Protein AF-A0A2N6D766-F1 (afdb_monomer_lite)

pLDDT: mean 73.3, std 20.35, range [37.38, 96.94]

Radius of gyration: 27.55 Å; chains: 1; bounding box: 72×48×48 Å

Secondary structure (DSSP, 8-state):
-----HHHHHHHHHHHHHHH-TTTHHHHHHHHHHHHHHHHHHHHHHHHHT-SS----------S--SSHHHHHSSSSSSS--S------------

Sequence (95 aa):
MFGLGMSEVILILAVALIVIGPKKLPEVAKGVGKGYAEFKKYMNDFKEAVNVDLDVEPAKKPTSTKAQDVYDEHYKDVTKSDEPVKADSKEKENV

Structure (mmCIF, N/CA/C/O backbone):
data_AF-A0A2N6D766-F1
#
_entry.id   AF-A0A2N6D766-F1
#
loop_
_atom_site.group_PDB
_atom_site.id
_atom_site.type_symbol
_atom_site.label_atom_id
_atom_site.label_alt_id
_atom_site.label_comp_id
_atom_site.label_asym_id
_atom_site.label_entity_id
_atom_site.label_seq_id
_atom_site.pdbx_PDB_ins_code
_atom_site.Cartn_x
_atom_site.Cartn_y
_atom_site.Cartn_z
_atom_site.occupancy
_atom_site.B_iso_or_equiv
_atom_site.auth_seq_id
_atom_site.auth_comp_id
_atom_site.auth_asym_id
_atom_site.auth_atom_id
_atom_site.pdbx_PDB_model_num
ATOM 1 N N . MET A 1 1 ? 18.073 -20.549 -9.157 1.00 62.78 1 MET A N 1
ATOM 2 C CA . MET A 1 1 ? 17.966 -19.673 -10.345 1.00 62.78 1 MET A CA 1
ATOM 3 C C . MET A 1 1 ? 16.597 -18.996 -10.402 1.00 62.78 1 MET A C 1
ATOM 5 O O . MET A 1 1 ? 15.905 -19.130 -11.393 1.00 62.78 1 MET A O 1
ATOM 9 N N . PHE A 1 2 ? 16.192 -18.301 -9.334 1.00 67.06 2 PHE A N 1
ATOM 10 C CA . PHE A 1 2 ? 15.011 -17.424 -9.320 1.00 67.06 2 PHE A CA 1
ATOM 11 C C . PHE A 1 2 ? 15.128 -16.524 -8.083 1.00 67.06 2 PHE A C 1
ATOM 13 O O . PHE A 1 2 ? 14.537 -16.775 -7.038 1.00 67.06 2 PHE A O 1
ATOM 20 N N . GLY A 1 3 ? 16.032 -15.549 -8.156 1.00 72.62 3 GLY A N 1
ATOM 21 C CA . GLY A 1 3 ? 16.083 -14.470 -7.179 1.00 72.62 3 GLY A CA 1
ATOM 22 C C . GLY A 1 3 ? 15.170 -13.375 -7.696 1.00 72.62 3 GLY A C 1
ATOM 23 O O . GLY A 1 3 ? 15.515 -12.743 -8.685 1.00 72.62 3 GLY A O 1
ATOM 24 N N . LEU A 1 4 ? 13.999 -13.186 -7.086 1.00 83.75 4 LEU A N 1
ATOM 25 C CA . LEU A 1 4 ? 13.202 -11.988 -7.336 1.00 83.75 4 LEU A CA 1
ATOM 26 C C . LEU A 1 4 ? 13.950 -10.812 -6.711 1.00 83.75 4 LEU A C 1
ATOM 28 O O . LEU A 1 4 ? 13.830 -10.545 -5.516 1.00 83.75 4 LEU A O 1
ATOM 32 N N . GLY A 1 5 ? 14.788 -10.169 -7.514 1.00 91.00 5 GLY A N 1
ATOM 33 C CA . GLY A 1 5 ? 15.440 -8.932 -7.148 1.00 91.00 5 GLY A CA 1
ATOM 34 C C . GLY A 1 5 ? 14.456 -7.769 -7.175 1.00 91.00 5 GLY A C 1
ATOM 35 O O . GLY A 1 5 ? 13.312 -7.865 -7.632 1.00 91.00 5 GLY A O 1
ATOM 36 N N . MET A 1 6 ? 14.928 -6.623 -6.689 1.00 93.75 6 MET A N 1
ATOM 37 C CA . MET A 1 6 ? 14.155 -5.381 -6.719 1.00 93.75 6 MET A CA 1
ATOM 38 C C . MET A 1 6 ? 13.738 -5.012 -8.154 1.00 93.75 6 MET A C 1
ATOM 40 O O . MET A 1 6 ? 12.633 -4.525 -8.378 1.00 93.75 6 MET A O 1
ATOM 44 N N . SER A 1 7 ? 14.601 -5.303 -9.130 1.00 92.56 7 SER A N 1
ATOM 45 C CA . SER A 1 7 ? 14.361 -5.141 -10.566 1.00 92.56 7 SER A CA 1
ATOM 46 C C . SER A 1 7 ? 13.133 -5.904 -11.059 1.00 92.56 7 SER A C 1
ATOM 48 O O . SER A 1 7 ? 12.256 -5.319 -11.696 1.00 92.56 7 SER A O 1
ATOM 50 N N . GLU A 1 8 ? 13.042 -7.197 -10.751 1.00 93.31 8 GLU A N 1
ATOM 51 C CA . GLU A 1 8 ? 11.944 -8.059 -11.180 1.00 93.31 8 GLU A CA 1
ATOM 52 C C . GLU A 1 8 ? 10.626 -7.633 -10.527 1.00 93.31 8 GLU A C 1
ATOM 54 O O . GLU A 1 8 ? 9.596 -7.566 -11.199 1.00 93.31 8 GLU A O 1
ATOM 59 N N . VAL A 1 9 ? 10.656 -7.276 -9.238 1.00 94.94 9 VAL A N 1
ATOM 60 C CA . VAL A 1 9 ? 9.473 -6.780 -8.517 1.00 94.94 9 VAL A CA 1
ATOM 61 C C . VAL A 1 9 ? 8.953 -5.480 -9.133 1.00 94.94 9 VAL A C 1
ATOM 63 O O . VAL A 1 9 ? 7.747 -5.346 -9.340 1.00 94.94 9 VAL A O 1
ATOM 66 N N . ILE A 1 10 ? 9.840 -4.541 -9.478 1.00 95.31 10 ILE A N 1
ATOM 67 C CA . ILE A 1 10 ? 9.460 -3.284 -10.140 1.00 95.31 10 ILE A CA 1
ATOM 68 C C . ILE A 1 10 ? 8.843 -3.552 -11.516 1.00 95.31 10 ILE A C 1
ATOM 70 O O . ILE A 1 10 ? 7.831 -2.936 -11.851 1.00 95.31 10 ILE A O 1
ATOM 74 N N . LEU A 1 11 ? 9.402 -4.479 -12.300 1.00 95.75 11 LEU A N 1
ATOM 75 C CA . LEU A 1 11 ? 8.860 -4.837 -13.612 1.00 95.75 11 LEU A CA 1
ATOM 76 C C . LEU A 1 11 ? 7.438 -5.411 -13.494 1.00 95.75 11 LEU A C 1
ATOM 78 O O . LEU A 1 11 ? 6.535 -4.994 -14.219 1.00 95.75 11 LEU A O 1
ATOM 82 N N . ILE A 1 12 ? 7.219 -6.322 -12.542 1.00 94.94 12 ILE A N 1
ATOM 83 C CA . ILE A 1 12 ? 5.897 -6.905 -12.275 1.00 94.94 12 ILE A CA 1
ATOM 84 C C . ILE A 1 12 ? 4.915 -5.820 -11.817 1.00 94.94 12 ILE A C 1
ATOM 86 O O . ILE A 1 12 ? 3.785 -5.770 -12.307 1.00 94.94 12 ILE A O 1
ATOM 90 N N . LEU A 1 13 ? 5.343 -4.916 -10.929 1.00 94.62 13 LEU A N 1
ATOM 91 C CA . LEU A 1 13 ? 4.532 -3.775 -10.501 1.00 94.62 13 LEU A CA 1
ATOM 92 C C . LEU A 1 13 ? 4.169 -2.862 -11.671 1.00 94.62 13 LEU A C 1
ATOM 94 O O . LEU A 1 13 ? 3.020 -2.447 -11.767 1.00 94.62 13 LEU A O 1
ATOM 98 N N . ALA A 1 14 ? 5.102 -2.578 -12.579 1.00 96.06 14 ALA A N 1
ATOM 99 C CA . ALA A 1 14 ? 4.836 -1.754 -13.754 1.00 96.06 14 ALA A CA 1
ATOM 100 C C . ALA A 1 14 ? 3.761 -2.384 -14.654 1.00 96.06 14 ALA A C 1
ATOM 102 O O . ALA A 1 14 ? 2.820 -1.701 -15.057 1.00 96.06 14 ALA A O 1
ATOM 103 N N . VAL A 1 15 ? 3.840 -3.694 -14.911 1.00 96.94 15 VAL A N 1
ATOM 104 C CA . VAL A 1 15 ? 2.814 -4.412 -15.687 1.00 96.94 15 VAL A CA 1
ATOM 105 C C . VAL A 1 15 ? 1.468 -4.407 -14.957 1.00 96.94 15 VAL A C 1
ATOM 107 O O . VAL A 1 15 ? 0.443 -4.084 -15.558 1.00 96.94 15 VAL A O 1
ATOM 110 N N . ALA A 1 16 ? 1.452 -4.685 -13.651 1.00 95.50 16 ALA A N 1
ATOM 111 C CA . ALA A 1 16 ? 0.233 -4.637 -12.845 1.00 95.50 16 ALA A CA 1
ATOM 112 C C . ALA A 1 16 ? -0.406 -3.236 -12.841 1.00 95.50 16 ALA A C 1
ATOM 114 O O . ALA A 1 16 ? -1.626 -3.103 -12.924 1.00 95.50 16 ALA A O 1
ATOM 115 N N . LEU A 1 17 ? 0.415 -2.184 -12.803 1.00 95.81 17 LEU A N 1
ATOM 116 C CA . LEU A 1 17 ? -0.013 -0.791 -12.888 1.00 95.81 17 LEU A CA 1
ATOM 117 C C . LEU A 1 17 ? -0.598 -0.429 -14.251 1.00 95.81 17 LEU A C 1
ATOM 119 O O . LEU A 1 17 ? -1.4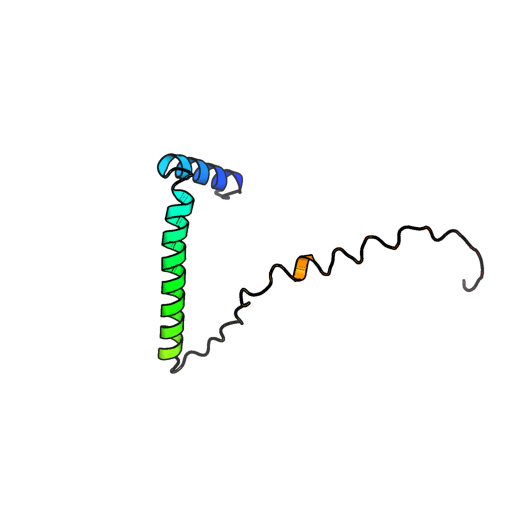82 0.417 -14.297 1.00 95.81 17 LEU A O 1
ATOM 123 N N . ILE A 1 18 ? -0.146 -1.042 -15.343 1.00 96.25 18 ILE A N 1
ATOM 124 C CA . ILE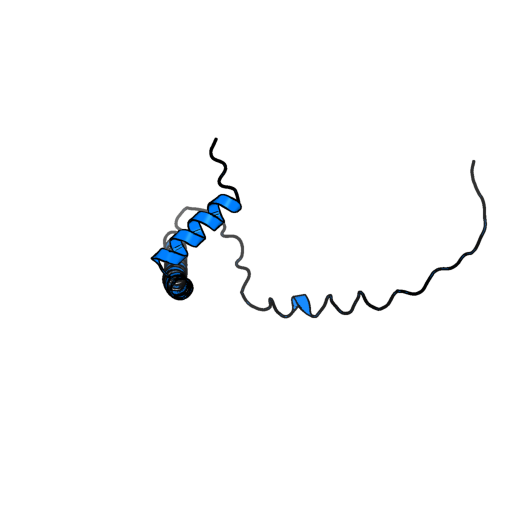 A 1 18 ? -0.756 -0.843 -16.665 1.00 96.25 18 ILE A CA 1
ATOM 125 C C . ILE A 1 18 ? -2.143 -1.492 -16.707 1.00 96.25 18 ILE A C 1
ATOM 127 O O . ILE A 1 18 ? -3.090 -0.878 -17.193 1.00 96.25 18 ILE A O 1
ATOM 131 N N . VAL A 1 19 ? -2.278 -2.703 -16.160 1.00 96.19 19 VAL A N 1
ATOM 132 C CA . VAL A 1 19 ? -3.545 -3.453 -16.152 1.00 96.19 19 VAL A CA 1
ATOM 133 C C . VAL A 1 19 ? -4.586 -2.795 -15.243 1.00 96.19 19 VAL A C 1
ATOM 135 O O . VAL A 1 19 ? -5.733 -2.604 -15.639 1.00 96.19 19 VAL A O 1
ATOM 138 N N . ILE A 1 20 ? -4.197 -2.449 -14.015 1.00 94.62 20 ILE A N 1
ATOM 139 C CA . ILE A 1 20 ? -5.102 -1.889 -13.002 1.00 94.62 20 ILE A CA 1
ATOM 140 C C . ILE A 1 20 ? -5.214 -0.367 -13.149 1.00 94.62 20 ILE A C 1
ATOM 142 O O . ILE A 1 20 ? -6.279 0.202 -12.931 1.00 94.62 20 ILE A O 1
ATOM 146 N N . GLY A 1 21 ? -4.127 0.308 -13.515 1.00 94.94 21 GLY A N 1
ATOM 147 C CA . GLY A 1 21 ? -4.000 1.763 -13.549 1.00 94.94 21 GLY A CA 1
ATOM 148 C C . GLY A 1 21 ? -3.395 2.337 -12.253 1.00 94.94 21 GLY A C 1
ATOM 149 O O . GLY A 1 21 ? -3.874 2.024 -11.157 1.00 94.94 21 GLY A O 1
ATOM 150 N N . PRO A 1 22 ? -2.422 3.271 -12.324 1.00 93.06 22 PRO A N 1
ATOM 151 C CA . PRO A 1 22 ? -1.787 3.859 -11.136 1.00 93.06 22 PRO A CA 1
ATOM 152 C C . PRO A 1 22 ? -2.744 4.677 -10.270 1.00 93.06 22 PRO A C 1
ATOM 154 O O . PRO A 1 22 ? -2.565 4.763 -9.060 1.00 93.06 22 PRO A O 1
ATOM 157 N N . LYS A 1 23 ? -3.806 5.231 -10.865 1.00 94.81 23 LYS A N 1
ATOM 158 C CA . LYS A 1 23 ? -4.859 5.943 -10.129 1.00 94.81 23 LYS A CA 1
ATOM 159 C C . LYS A 1 23 ? -5.769 5.004 -9.331 1.00 94.81 23 LYS A C 1
ATOM 161 O O . LYS A 1 23 ? -6.320 5.431 -8.323 1.00 94.81 23 LYS A O 1
ATOM 166 N N . LYS A 1 24 ? -5.916 3.744 -9.759 1.00 93.88 24 LYS A N 1
ATOM 167 C CA . LYS A 1 24 ? -6.776 2.743 -9.106 1.00 93.88 24 LYS A CA 1
ATOM 168 C C . LYS A 1 24 ? -6.042 1.950 -8.027 1.00 93.88 24 LYS A C 1
ATOM 170 O O . LYS A 1 24 ? -6.675 1.510 -7.075 1.00 93.88 24 LYS A O 1
ATOM 175 N N . LEU A 1 25 ? -4.715 1.830 -8.103 1.00 94.38 25 LEU A N 1
ATOM 176 C CA . LEU A 1 25 ? -3.913 1.205 -7.046 1.00 94.38 25 LEU A CA 1
ATOM 177 C C . LEU A 1 25 ? -4.188 1.768 -5.632 1.00 94.38 25 LEU A C 1
ATOM 179 O O . LEU A 1 25 ? -4.432 0.962 -4.734 1.00 94.38 25 LEU A O 1
ATOM 183 N N . PRO A 1 26 ? -4.228 3.098 -5.387 1.00 92.75 26 PRO A N 1
ATOM 184 C CA . PRO A 1 26 ? -4.546 3.628 -4.059 1.00 92.75 26 PRO A CA 1
ATOM 185 C C . PRO A 1 26 ? -5.991 3.347 -3.633 1.00 92.75 26 PRO A C 1
ATOM 187 O O . PRO A 1 26 ? -6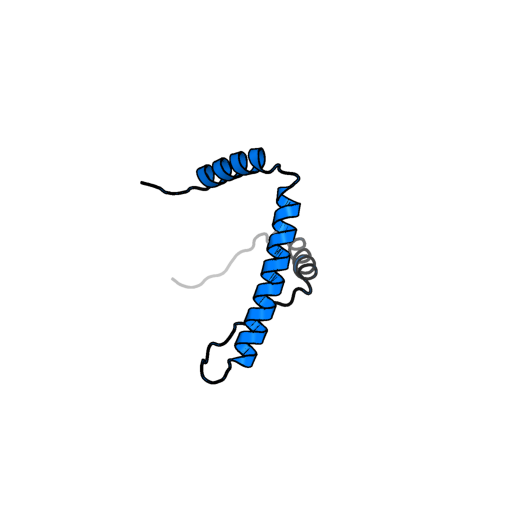.263 3.215 -2.444 1.00 92.75 26 PRO A O 1
ATOM 190 N N . GLU A 1 27 ? -6.924 3.252 -4.578 1.00 95.25 27 GLU A N 1
ATOM 191 C CA . GLU A 1 27 ? -8.321 2.906 -4.307 1.00 95.25 27 GLU A CA 1
ATOM 192 C C . GLU A 1 27 ? -8.444 1.442 -3.852 1.00 95.25 27 GLU A C 1
ATOM 194 O O . GLU A 1 27 ? -9.018 1.169 -2.797 1.00 95.25 27 GLU A O 1
ATOM 199 N N . VAL A 1 28 ? -7.803 0.517 -4.577 1.00 94.69 28 VAL A N 1
ATOM 200 C CA . VAL A 1 28 ? -7.734 -0.912 -4.227 1.00 94.69 28 VAL A CA 1
ATOM 201 C C . VAL A 1 28 ? -7.019 -1.113 -2.891 1.00 94.69 28 VAL A C 1
ATOM 203 O O . VAL A 1 28 ? -7.536 -1.806 -2.016 1.00 94.69 28 VAL A O 1
ATOM 206 N N . ALA A 1 29 ? -5.872 -0.460 -2.685 1.00 95.00 29 ALA A N 1
ATOM 207 C CA . ALA A 1 29 ? -5.121 -0.544 -1.435 1.00 95.00 29 ALA A CA 1
ATOM 208 C C . ALA A 1 29 ? -5.931 -0.029 -0.234 1.00 95.00 29 ALA A C 1
ATOM 210 O O . ALA A 1 29 ? -5.888 -0.633 0.835 1.00 95.00 29 ALA A O 1
ATOM 211 N N . LYS A 1 30 ? -6.720 1.044 -0.401 1.00 96.06 30 LYS A N 1
ATOM 212 C CA . LYS A 1 30 ? -7.639 1.529 0.642 1.00 96.06 30 LYS A CA 1
ATOM 213 C C . LYS A 1 30 ? -8.730 0.507 0.962 1.00 96.06 30 LYS A C 1
ATOM 215 O O . LYS A 1 30 ? -9.045 0.330 2.135 1.00 96.06 30 LYS A O 1
ATOM 220 N N . GLY A 1 31 ? -9.297 -0.155 -0.046 1.00 96.31 31 GLY A N 1
ATOM 221 C CA . GLY A 1 31 ? -10.301 -1.206 0.150 1.00 96.31 31 GLY A CA 1
ATOM 222 C C . GLY A 1 31 ? -9.737 -2.411 0.904 1.00 96.31 31 GLY A C 1
ATOM 223 O O . GLY A 1 31 ? -10.258 -2.790 1.952 1.00 96.31 31 GLY A O 1
ATOM 224 N N . VAL A 1 32 ? -8.615 -2.951 0.421 1.00 96.75 32 VAL A N 1
ATOM 225 C CA . VAL A 1 32 ? -7.915 -4.082 1.051 1.00 96.75 32 VAL A CA 1
ATOM 226 C C . VAL A 1 32 ? -7.443 -3.724 2.460 1.00 96.75 32 VAL A C 1
ATOM 228 O O . VAL A 1 32 ? -7.622 -4.510 3.383 1.00 96.75 32 VAL A O 1
ATOM 231 N N . GLY A 1 33 ? -6.889 -2.525 2.656 1.00 96.31 33 GLY A N 1
ATOM 232 C CA . GLY A 1 33 ? -6.395 -2.069 3.955 1.00 96.31 33 GLY A CA 1
ATOM 233 C C . GLY A 1 33 ? -7.497 -1.944 5.006 1.00 96.31 33 GLY A C 1
ATOM 234 O O . GLY A 1 33 ? -7.299 -2.362 6.144 1.00 96.31 33 GLY A O 1
ATOM 235 N N . LYS A 1 34 ? -8.675 -1.431 4.627 1.00 96.62 34 LYS A N 1
ATOM 236 C CA . LYS A 1 34 ? -9.846 -1.391 5.516 1.00 96.62 34 LYS A CA 1
ATOM 237 C C . LYS A 1 34 ? -10.318 -2.798 5.882 1.00 96.62 34 LYS A C 1
ATOM 239 O O . LYS A 1 34 ? -10.447 -3.092 7.065 1.00 96.62 34 LYS A O 1
ATOM 244 N N . GLY A 1 35 ? -10.466 -3.679 4.890 1.00 96.88 35 GLY A N 1
ATOM 245 C CA . GLY A 1 35 ? -10.851 -5.073 5.127 1.00 96.88 35 GLY A CA 1
ATOM 246 C C . GLY A 1 35 ? -9.851 -5.817 6.015 1.00 96.88 35 GLY A C 1
ATOM 247 O O . GLY A 1 35 ? -10.248 -6.529 6.929 1.00 96.88 35 GLY A O 1
ATOM 248 N N . TYR A 1 36 ? -8.549 -5.594 5.819 1.00 96.50 36 TYR A N 1
ATOM 249 C CA . TYR A 1 36 ? -7.506 -6.174 6.667 1.00 96.50 36 TYR A CA 1
ATOM 250 C C . TYR A 1 36 ? -7.541 -5.625 8.099 1.00 96.50 36 TYR A C 1
ATOM 252 O O . TYR A 1 36 ? -7.344 -6.377 9.051 1.00 96.50 36 TYR A O 1
ATOM 260 N N . ALA A 1 37 ? -7.806 -4.327 8.276 1.00 95.69 37 ALA A N 1
ATOM 261 C CA . ALA A 1 37 ? -7.941 -3.720 9.598 1.00 95.69 37 ALA A CA 1
ATOM 262 C C . ALA A 1 37 ? -9.150 -4.281 10.364 1.00 95.69 37 ALA A C 1
ATOM 264 O O . ALA A 1 37 ? -9.027 -4.614 11.544 1.00 95.69 37 ALA A O 1
ATOM 265 N N . GLU A 1 38 ? -10.291 -4.431 9.689 1.00 96.06 38 GLU A N 1
ATOM 266 C CA . GLU A 1 38 ? -11.495 -5.053 10.246 1.00 96.06 38 GLU A CA 1
ATOM 267 C C . GLU A 1 38 ? -11.264 -6.536 10.552 1.00 96.06 38 GLU A C 1
ATOM 269 O O . GLU A 1 38 ? -11.522 -6.975 11.669 1.00 96.06 38 GLU A O 1
ATOM 274 N N . PHE A 1 39 ? -10.664 -7.288 9.625 1.00 95.75 39 PHE A N 1
ATOM 275 C CA . PHE A 1 39 ? -10.282 -8.684 9.840 1.00 95.75 39 PHE A CA 1
ATOM 276 C C . PHE A 1 39 ? -9.362 -8.844 11.052 1.00 95.75 39 PHE A C 1
ATOM 278 O O . PHE A 1 39 ? -9.624 -9.671 11.919 1.00 95.75 39 PHE A O 1
ATOM 285 N N . LYS A 1 40 ? -8.326 -8.004 11.176 1.00 94.00 40 LYS A N 1
ATOM 286 C CA . LYS A 1 40 ? -7.427 -8.009 12.337 1.00 94.00 40 LYS A CA 1
ATOM 287 C C . LYS A 1 40 ? -8.174 -7.707 13.635 1.00 94.00 40 LYS A C 1
ATOM 289 O O . LYS A 1 40 ? -7.848 -8.297 14.661 1.00 94.00 40 LYS A O 1
ATOM 294 N N . LYS A 1 41 ? -9.147 -6.792 13.615 1.00 93.69 41 LYS A N 1
ATOM 295 C CA . LYS A 1 41 ? -9.990 -6.505 14.781 1.00 93.69 41 LYS A CA 1
ATOM 296 C C . LYS A 1 41 ? -10.791 -7.744 15.180 1.00 93.69 41 LYS A C 1
ATOM 298 O O . LYS A 1 41 ? -10.657 -8.183 16.314 1.00 93.69 41 LYS A O 1
ATOM 303 N N . TYR A 1 42 ? -11.492 -8.367 14.236 1.00 93.56 42 TYR A N 1
ATOM 304 C CA . TYR A 1 42 ? -12.242 -9.598 14.492 1.00 93.56 42 TYR A CA 1
ATOM 305 C C . TYR A 1 42 ? -11.353 -10.752 14.961 1.00 93.56 42 TYR A C 1
ATOM 307 O O . TYR A 1 42 ? -11.745 -11.488 15.856 1.00 93.56 42 TYR A O 1
ATOM 315 N N . MET A 1 43 ? -10.142 -10.898 14.416 1.00 90.12 43 MET A N 1
ATOM 316 C CA . MET A 1 43 ? -9.177 -11.892 14.894 1.00 90.12 43 MET A CA 1
ATOM 317 C C . MET A 1 43 ? -8.741 -11.643 16.340 1.00 90.12 43 MET A C 1
ATOM 319 O O . MET A 1 43 ? -8.514 -12.605 17.069 1.00 90.12 43 MET A O 1
ATOM 323 N N . ASN A 1 44 ? -8.592 -10.381 16.754 1.00 89.75 44 ASN A N 1
ATOM 324 C CA . ASN A 1 44 ? -8.248 -10.050 18.138 1.00 89.75 44 ASN A CA 1
ATOM 325 C C . ASN A 1 44 ? -9.421 -10.340 19.075 1.00 89.75 44 ASN A C 1
ATOM 327 O O . ASN A 1 44 ? -9.212 -10.983 20.095 1.00 89.75 44 ASN A O 1
ATOM 331 N N . ASP A 1 45 ? -10.632 -9.931 18.694 1.00 89.12 45 ASP A N 1
ATOM 332 C CA . ASP A 1 45 ? -11.852 -10.188 19.465 1.00 89.12 45 ASP A CA 1
ATOM 333 C C . ASP A 1 45 ? -12.105 -11.709 19.576 1.00 89.12 45 ASP A C 1
ATOM 335 O O . ASP A 1 45 ? -12.462 -12.216 20.635 1.00 89.12 45 ASP A O 1
ATOM 339 N N . PHE A 1 46 ? -11.838 -12.467 18.503 1.00 88.19 46 PHE A N 1
ATOM 340 C CA . PHE A 1 46 ? -11.898 -13.931 18.499 1.00 88.19 46 PHE A CA 1
ATOM 341 C C . PHE A 1 46 ? -10.813 -14.556 19.377 1.00 88.19 46 PHE A C 1
ATOM 343 O O . PHE A 1 46 ? -11.111 -15.468 20.135 1.00 88.19 46 PHE A O 1
ATOM 350 N N . LYS A 1 47 ? -9.567 -14.065 19.327 1.00 84.62 47 LYS A N 1
ATOM 351 C CA . LYS A 1 47 ? -8.509 -14.502 20.254 1.00 84.62 47 LYS A CA 1
ATOM 352 C C . LYS A 1 47 ? -8.895 -14.253 21.711 1.00 84.62 47 LYS A C 1
ATOM 354 O O . LYS A 1 47 ? -8.652 -15.113 22.543 1.00 84.62 47 LYS A O 1
ATOM 359 N N . GLU A 1 48 ? -9.496 -13.106 22.009 1.00 83.75 48 GLU A N 1
ATOM 360 C CA . GLU A 1 48 ? -9.951 -12.760 23.357 1.00 83.75 48 GLU A CA 1
ATOM 361 C C . GLU A 1 48 ? -11.107 -13.659 23.813 1.00 83.75 48 GLU A C 1
ATOM 363 O O . GLU A 1 48 ? -11.092 -14.152 24.937 1.00 83.75 48 GLU A O 1
ATOM 368 N N . ALA A 1 49 ? -12.051 -13.962 22.919 1.00 76.69 49 ALA A N 1
ATOM 369 C CA . ALA A 1 49 ? -13.140 -14.901 23.180 1.00 76.69 49 ALA A CA 1
ATOM 370 C C . ALA A 1 49 ? -12.674 -16.367 23.294 1.00 76.69 49 ALA A C 1
ATOM 372 O O . ALA A 1 49 ? -13.324 -17.167 23.964 1.00 76.69 49 ALA A O 1
ATOM 373 N N . VAL A 1 50 ? -11.561 -16.723 22.645 1.00 77.00 50 VAL A N 1
ATOM 374 C CA . VAL A 1 50 ? -10.973 -18.075 22.615 1.00 77.00 50 VAL A CA 1
ATOM 375 C C . VAL A 1 50 ? -9.798 -18.213 23.602 1.00 77.00 50 VAL A C 1
ATOM 377 O O . VAL A 1 50 ? -9.149 -19.250 23.633 1.00 77.00 50 VAL A O 1
ATOM 380 N N . ASN A 1 51 ? -9.559 -17.233 24.487 1.00 62.75 51 ASN A N 1
ATOM 381 C CA . ASN A 1 51 ? -8.569 -17.304 25.580 1.00 62.75 51 ASN A CA 1
ATOM 382 C C . ASN A 1 51 ? -8.973 -18.261 26.728 1.00 62.75 51 ASN A C 1
ATOM 384 O O . ASN A 1 51 ? -8.742 -17.995 27.906 1.00 62.75 51 ASN A O 1
ATOM 388 N N . VAL A 1 52 ? -9.534 -19.415 26.378 1.00 58.59 52 VAL A N 1
ATOM 389 C CA . VAL A 1 52 ? -9.447 -20.628 27.185 1.00 58.59 52 VAL A CA 1
ATOM 390 C C . VAL A 1 52 ? -8.342 -21.472 26.525 1.00 58.59 52 VAL A C 1
ATOM 392 O O . VAL A 1 52 ? -8.564 -22.095 25.493 1.00 58.59 52 VAL A O 1
ATOM 395 N N . ASP A 1 53 ? -7.133 -21.408 27.098 1.00 56.38 53 ASP A N 1
ATOM 396 C CA . ASP A 1 53 ? -5.997 -22.344 26.924 1.00 56.38 53 ASP A CA 1
ATOM 397 C C . ASP A 1 53 ? -4.936 -22.167 25.808 1.00 56.38 53 ASP A C 1
ATOM 399 O O . ASP A 1 53 ? -4.196 -23.114 25.537 1.00 56.38 53 ASP A O 1
ATOM 403 N N . LEU A 1 54 ? -4.721 -20.987 25.208 1.00 57.44 54 LEU A N 1
ATOM 404 C CA . LEU A 1 54 ? -3.526 -20.766 24.361 1.00 57.44 54 LEU A CA 1
ATOM 405 C C . LEU A 1 54 ? -2.780 -19.477 24.721 1.00 57.44 54 LEU A C 1
ATOM 407 O O . LEU A 1 54 ? -3.019 -18.408 24.163 1.00 57.44 54 LEU A O 1
ATOM 411 N N . ASP A 1 55 ? -1.834 -19.627 25.644 1.00 56.03 55 ASP A N 1
ATOM 412 C CA . ASP A 1 55 ? -0.865 -18.623 26.077 1.00 56.03 55 ASP A CA 1
ATOM 413 C C . ASP A 1 55 ? 0.028 -18.198 24.892 1.00 56.03 55 ASP A C 1
ATOM 415 O O . ASP A 1 55 ? 1.033 -18.830 24.565 1.00 56.03 55 ASP A O 1
ATOM 419 N N . VAL A 1 56 ? -0.383 -17.158 24.162 1.00 57.94 56 VAL A N 1
ATOM 420 C CA . VAL A 1 56 ? 0.448 -16.502 23.144 1.00 57.94 56 VAL A CA 1
ATOM 421 C C . VAL A 1 56 ? 0.374 -15.000 23.362 1.00 57.94 56 VAL A C 1
ATOM 423 O O . VAL A 1 56 ? -0.494 -14.311 22.820 1.00 57.94 56 VAL A O 1
ATOM 426 N N . GLU A 1 57 ? 1.320 -14.522 24.163 1.00 61.06 57 GLU A N 1
ATOM 427 C CA . GLU A 1 57 ? 1.597 -13.124 24.481 1.00 61.06 57 GLU A CA 1
ATOM 428 C C . GLU A 1 57 ? 1.622 -12.246 23.207 1.00 61.06 57 GLU A C 1
ATOM 430 O O . GLU A 1 57 ? 2.498 -12.408 22.348 1.00 61.06 57 GLU A O 1
ATOM 435 N N . PRO A 1 58 ? 0.674 -11.305 23.017 1.00 57.38 58 PRO A N 1
ATOM 436 C CA . PRO A 1 58 ? 0.735 -10.380 21.898 1.00 57.38 58 PRO A CA 1
ATOM 437 C C . PRO A 1 58 ? 1.576 -9.158 22.281 1.00 57.38 58 PRO A C 1
ATOM 439 O O . PRO A 1 58 ? 1.152 -8.292 23.048 1.00 57.38 58 PRO A O 1
ATOM 442 N N . ALA A 1 59 ? 2.769 -9.079 21.689 1.00 57.62 59 ALA A N 1
ATOM 443 C CA . ALA A 1 59 ? 3.654 -7.925 21.751 1.00 57.62 59 ALA A CA 1
ATOM 444 C C . ALA A 1 59 ? 2.898 -6.602 21.507 1.00 57.62 59 ALA A C 1
ATOM 446 O O . AL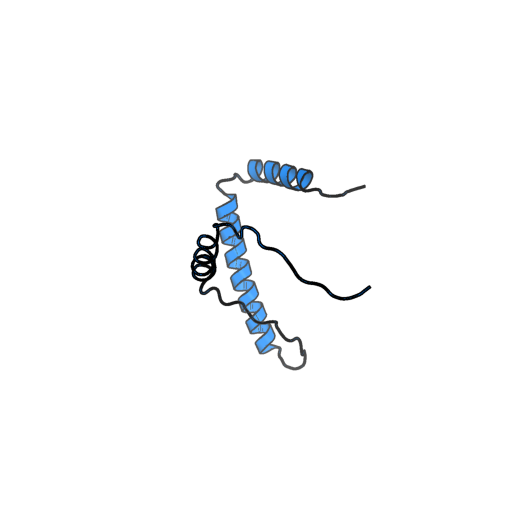A A 1 59 ? 2.128 -6.441 20.555 1.00 57.62 59 ALA A O 1
ATOM 447 N N . LYS A 1 60 ? 3.152 -5.665 22.423 1.00 55.25 60 LYS A N 1
ATOM 448 C CA . LYS A 1 60 ? 2.622 -4.303 22.531 1.00 55.25 60 LYS A CA 1
ATOM 449 C C . LYS A 1 60 ? 2.415 -3.616 21.177 1.00 55.25 60 LYS A C 1
ATOM 451 O O . LYS A 1 60 ? 3.329 -3.483 20.369 1.00 55.25 60 LYS A O 1
ATOM 456 N N . LYS A 1 61 ? 1.208 -3.080 20.989 1.00 56.84 61 LYS A N 1
ATOM 457 C CA . LYS A 1 61 ? 0.879 -2.095 19.951 1.00 56.84 61 LYS A CA 1
ATOM 458 C C . LYS A 1 61 ? 1.741 -0.836 20.168 1.00 56.84 61 LYS A C 1
ATOM 460 O O . LYS A 1 61 ? 1.621 -0.249 21.243 1.00 56.84 61 LYS A O 1
ATOM 465 N N . PRO A 1 62 ? 2.521 -0.338 19.192 1.00 50.00 62 PRO A N 1
ATOM 466 C CA . PRO A 1 62 ? 2.838 1.078 19.167 1.00 50.00 62 PRO A CA 1
ATOM 467 C C . PRO A 1 62 ? 1.592 1.809 18.670 1.00 50.00 62 PRO A C 1
ATOM 469 O O . PRO A 1 62 ? 1.211 1.763 17.499 1.00 50.00 62 PRO A O 1
ATOM 472 N N . THR A 1 63 ? 0.909 2.422 19.627 1.00 44.34 63 THR A N 1
ATOM 473 C CA . THR A 1 63 ? -0.115 3.435 19.431 1.00 44.34 63 THR A CA 1
ATOM 474 C C . THR A 1 63 ? 0.395 4.459 18.424 1.00 44.34 63 THR A C 1
ATOM 476 O O . THR A 1 63 ? 1.426 5.093 18.628 1.00 44.34 63 THR A O 1
ATOM 479 N N . SER A 1 64 ? -0.346 4.609 17.331 1.00 56.53 64 SER A N 1
ATOM 480 C CA . SER A 1 64 ? -0.260 5.744 16.422 1.00 56.53 64 SER A CA 1
ATOM 481 C C . SER A 1 64 ? -0.663 7.014 17.175 1.00 56.53 64 SER A C 1
ATOM 483 O O . SER A 1 64 ? -1.776 7.502 17.021 1.00 56.53 64 SER A O 1
ATOM 485 N N . THR A 1 65 ? 0.247 7.537 17.986 1.00 47.03 65 THR A N 1
ATOM 486 C CA . THR A 1 65 ? 0.225 8.908 18.481 1.00 47.03 65 THR A CA 1
ATOM 487 C C . THR A 1 65 ? 1.686 9.337 18.556 1.00 47.03 65 THR A C 1
ATOM 489 O O . THR A 1 65 ? 2.435 8.813 19.372 1.00 47.03 65 THR A O 1
ATOM 492 N N . LYS A 1 66 ? 2.058 10.293 17.693 1.00 49.41 66 LYS A N 1
ATOM 493 C CA . LYS A 1 66 ? 3.319 11.064 17.695 1.00 49.41 66 LYS A CA 1
ATOM 494 C C . LYS A 1 66 ? 4.525 10.505 16.918 1.00 49.41 66 LYS A C 1
ATOM 496 O O . LYS A 1 66 ? 5.628 10.425 17.437 1.00 49.41 66 LYS A O 1
ATOM 501 N N . ALA A 1 67 ? 4.358 10.256 15.616 1.00 56.00 67 ALA A N 1
ATOM 502 C CA . ALA A 1 67 ? 5.502 10.269 14.687 1.00 56.00 67 ALA A CA 1
ATOM 503 C C . ALA A 1 67 ? 6.000 11.701 14.371 1.00 56.00 67 ALA A C 1
ATOM 505 O O . ALA A 1 67 ? 7.008 11.856 13.696 1.00 56.00 67 ALA A O 1
ATOM 506 N N . GLN A 1 68 ? 5.299 12.743 14.838 1.00 56.12 68 GLN A N 1
ATOM 507 C CA . GLN A 1 68 ? 5.678 14.146 14.630 1.00 56.12 68 GLN A CA 1
ATOM 508 C C . GLN A 1 68 ? 6.602 14.695 15.733 1.00 56.12 68 GLN A C 1
ATOM 510 O O . GLN A 1 68 ? 7.459 15.509 15.420 1.00 56.12 68 GLN A O 1
ATOM 515 N N . ASP A 1 69 ? 6.534 14.190 16.970 1.00 54.66 69 ASP A N 1
ATOM 516 C CA . ASP A 1 69 ? 7.335 14.737 18.084 1.00 54.66 69 ASP A CA 1
ATOM 517 C C . ASP A 1 69 ? 8.800 14.248 18.084 1.00 54.66 69 ASP A C 1
ATOM 519 O O . ASP A 1 69 ? 9.657 14.878 18.689 1.00 54.66 69 ASP A O 1
ATOM 523 N N . VAL A 1 70 ? 9.122 13.160 17.371 1.00 57.28 70 VAL A N 1
ATOM 524 C CA . VAL A 1 70 ? 10.488 12.587 17.338 1.00 57.28 70 VAL A CA 1
ATOM 525 C C . VAL A 1 70 ? 11.411 13.317 16.348 1.00 57.28 70 VAL A C 1
ATOM 527 O O . VAL A 1 70 ? 12.628 13.294 16.507 1.00 57.28 70 VAL A O 1
ATOM 530 N N . TYR A 1 71 ? 10.860 14.008 15.343 1.00 59.25 71 TYR A N 1
ATOM 531 C CA . TYR A 1 71 ? 11.666 14.782 14.388 1.00 59.25 71 TYR A CA 1
ATOM 532 C C . TYR A 1 71 ? 12.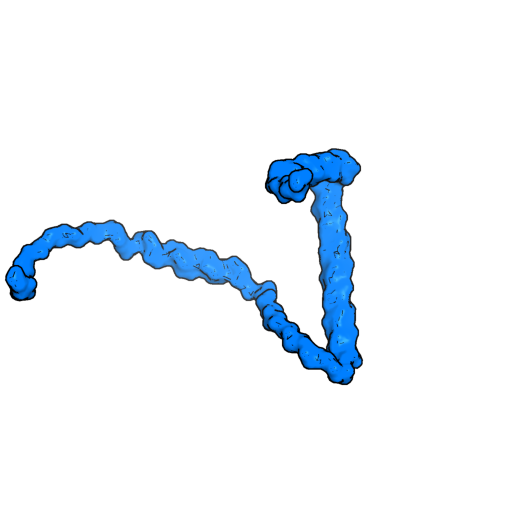101 16.150 14.935 1.00 59.25 71 TYR A C 1
ATOM 534 O O . TYR A 1 71 ? 13.133 16.666 14.510 1.00 59.25 71 TYR A O 1
ATOM 542 N N . ASP A 1 72 ? 11.349 16.722 15.878 1.00 54.78 72 ASP A N 1
ATOM 543 C CA . ASP A 1 72 ? 11.562 18.097 16.349 1.00 54.78 72 ASP A CA 1
ATOM 544 C C . ASP A 1 72 ? 12.602 18.205 17.486 1.00 54.78 72 ASP A C 1
ATOM 546 O O . ASP A 1 72 ? 13.202 19.263 17.684 1.00 54.78 72 ASP A O 1
ATOM 550 N N . GLU A 1 73 ? 12.878 17.118 18.220 1.00 56.62 73 GLU A N 1
ATOM 551 C CA . GLU A 1 73 ? 13.798 17.156 19.372 1.00 56.62 73 GLU A CA 1
ATOM 552 C C . GLU A 1 73 ? 15.278 16.957 18.985 1.00 56.62 73 GLU A C 1
ATOM 554 O O . GLU A 1 73 ? 16.170 17.493 19.639 1.00 56.62 73 GLU A O 1
ATOM 559 N N . HIS A 1 74 ? 15.576 16.257 17.885 1.00 55.28 74 HIS A N 1
ATOM 560 C CA . HIS A 1 74 ? 16.956 15.914 17.493 1.00 55.28 74 HIS A CA 1
ATOM 561 C C . HIS A 1 74 ? 17.591 16.809 16.418 1.00 55.28 74 HIS A C 1
ATOM 563 O O . HIS A 1 74 ? 18.744 16.592 16.054 1.00 55.28 74 HIS A O 1
ATOM 569 N N . TYR A 1 75 ? 16.905 17.856 15.946 1.00 54.97 75 TYR A N 1
ATOM 570 C CA . TYR A 1 75 ? 17.507 18.821 15.009 1.00 54.97 75 TYR A CA 1
ATOM 571 C C . TYR A 1 75 ? 18.151 20.039 15.698 1.00 54.97 75 TYR A C 1
ATOM 573 O O . TYR A 1 75 ? 18.820 20.838 15.048 1.00 54.97 75 TYR A O 1
ATOM 581 N N . LYS A 1 76 ? 17.988 20.201 17.020 1.00 51.94 76 LYS A N 1
ATOM 582 C CA . LYS A 1 76 ? 18.533 21.361 17.754 1.00 51.94 76 LYS A CA 1
ATOM 583 C C . LYS A 1 76 ? 19.901 21.148 18.407 1.00 51.94 76 LYS A C 1
ATOM 585 O O . LYS A 1 76 ? 20.479 22.133 18.854 1.00 51.94 76 LYS A O 1
ATOM 590 N N . ASP A 1 77 ? 20.432 19.926 18.423 1.00 54.88 77 ASP A N 1
ATOM 591 C CA . ASP A 1 77 ? 21.682 19.610 19.140 1.00 54.88 77 ASP A CA 1
ATOM 592 C C . ASP A 1 77 ? 22.921 19.465 18.230 1.00 54.88 77 ASP A C 1
ATOM 594 O O . ASP A 1 77 ? 24.050 19.407 18.698 1.00 54.88 77 ASP A O 1
ATOM 598 N N . VAL A 1 78 ? 22.750 19.473 16.902 1.00 54.72 78 VAL A N 1
ATOM 599 C CA . VAL A 1 78 ? 23.858 19.261 15.942 1.00 54.72 78 VAL A CA 1
ATOM 600 C C . VAL A 1 78 ? 24.372 20.528 15.249 1.00 54.72 78 VAL A C 1
ATOM 602 O O . VAL A 1 78 ? 25.211 20.437 14.363 1.00 54.72 78 VAL A O 1
ATOM 605 N N . THR A 1 79 ? 23.942 21.730 15.652 1.00 57.56 79 THR A N 1
ATOM 606 C CA . THR A 1 79 ? 24.392 22.987 15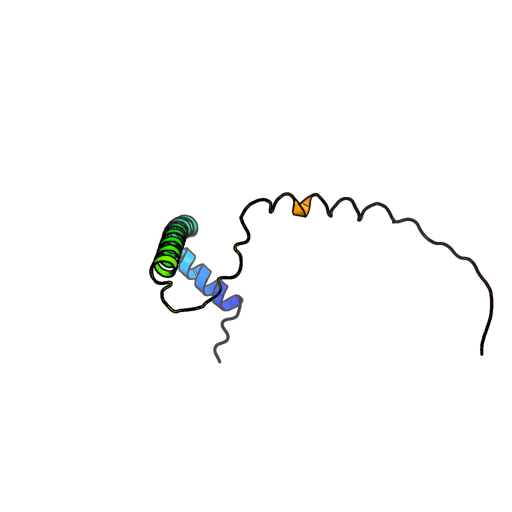.007 1.00 57.56 79 THR A CA 1
ATOM 607 C C . THR A 1 79 ? 25.053 23.981 15.960 1.00 57.56 79 THR A C 1
ATOM 609 O O . THR A 1 79 ? 25.007 25.190 15.725 1.00 57.56 79 THR A O 1
ATOM 612 N N . LYS A 1 80 ? 25.645 23.512 17.065 1.00 56.97 80 LYS A N 1
ATOM 613 C CA . LYS A 1 80 ? 26.328 24.400 18.017 1.00 56.97 80 LYS A CA 1
ATOM 614 C C . LYS A 1 80 ? 27.576 23.789 18.657 1.00 56.97 80 LYS A C 1
ATOM 616 O O . LYS A 1 80 ? 27.730 23.865 19.867 1.00 56.97 80 LYS A O 1
ATOM 621 N N . SER A 1 81 ? 28.475 23.200 17.870 1.00 56.12 81 SER A N 1
ATOM 622 C CA . SER A 1 81 ? 29.863 22.927 18.298 1.00 56.12 81 SER A CA 1
ATOM 623 C C . SER A 1 81 ? 30.799 22.721 17.099 1.00 56.12 81 SER A C 1
ATOM 625 O O . SER A 1 81 ? 31.556 21.761 17.061 1.00 56.12 81 SER A O 1
ATOM 627 N N . ASP A 1 82 ? 30.761 23.633 16.127 1.00 59.66 82 ASP A N 1
ATOM 628 C CA . ASP A 1 82 ? 31.866 23.812 15.178 1.00 59.66 82 ASP A CA 1
ATOM 629 C C . ASP A 1 82 ? 32.604 25.103 15.548 1.00 59.66 82 ASP A C 1
ATOM 631 O O . ASP A 1 82 ? 32.292 26.167 15.025 1.00 59.66 82 ASP A O 1
ATOM 635 N N . GLU A 1 83 ? 33.556 25.018 16.482 1.00 50.69 83 GLU A N 1
ATOM 636 C CA . GLU A 1 83 ? 34.758 25.862 16.484 1.00 50.69 83 GLU A CA 1
ATOM 637 C C . GLU A 1 83 ? 35.921 25.164 17.232 1.00 50.69 83 GLU A C 1
ATOM 639 O O . GLU A 1 83 ? 35.699 24.339 18.121 1.00 50.69 83 GLU A O 1
ATOM 644 N N . PRO A 1 84 ? 37.175 25.422 16.814 1.00 47.72 84 PRO A N 1
ATOM 645 C CA . PRO A 1 84 ? 38.252 24.437 16.773 1.00 47.72 84 PRO A CA 1
ATOM 646 C C . PRO A 1 84 ? 39.097 24.400 18.051 1.00 47.72 84 PRO A C 1
ATOM 648 O O . PRO A 1 84 ? 39.613 25.425 18.500 1.00 47.72 84 PRO A O 1
ATOM 651 N N . VAL A 1 85 ? 39.365 23.204 18.584 1.00 52.59 85 VAL A N 1
ATOM 652 C CA . VAL A 1 85 ? 40.384 23.043 19.634 1.00 52.59 85 VAL A CA 1
ATOM 653 C C . VAL A 1 85 ? 41.768 23.011 18.990 1.00 52.59 85 VAL A C 1
ATOM 655 O O . VAL A 1 85 ? 42.265 21.993 18.509 1.00 52.59 85 VAL A O 1
ATOM 658 N N . LYS A 1 86 ? 42.361 24.202 18.964 1.00 41.25 86 LYS A N 1
ATOM 659 C CA . LYS A 1 86 ? 43.771 24.493 18.726 1.00 41.25 86 LYS A CA 1
ATOM 660 C C . LYS A 1 86 ? 44.627 23.952 19.886 1.00 41.25 86 LYS A C 1
ATOM 662 O O . LYS A 1 86 ? 44.208 24.008 21.034 1.00 41.25 86 LYS A O 1
ATOM 667 N N . ALA A 1 87 ? 45.812 23.462 19.518 1.00 45.41 87 ALA A N 1
ATOM 668 C CA . ALA A 1 87 ? 47.038 23.223 20.291 1.00 45.41 87 ALA A CA 1
ATOM 669 C C . ALA A 1 87 ? 47.074 23.624 21.781 1.00 45.41 87 ALA A C 1
ATOM 671 O O . ALA A 1 87 ? 46.828 24.784 22.088 1.00 45.41 87 ALA A O 1
ATOM 672 N N . ASP A 1 88 ? 47.582 22.737 22.650 1.00 47.84 88 ASP A N 1
ATOM 673 C CA . ASP A 1 88 ? 48.873 22.958 23.326 1.00 47.84 88 ASP A CA 1
ATOM 674 C C . ASP A 1 88 ? 49.407 21.680 24.011 1.00 47.84 88 ASP A C 1
ATOM 676 O O . ASP A 1 88 ? 48.786 20.621 24.014 1.00 47.84 88 ASP A O 1
ATOM 680 N N . SER A 1 89 ? 50.624 21.816 24.514 1.00 50.28 89 SER A N 1
ATOM 681 C CA . SER A 1 89 ? 51.711 20.862 24.631 1.00 50.28 89 SER A CA 1
ATOM 682 C C . SER A 1 89 ? 51.961 20.396 26.074 1.00 50.28 89 SER A C 1
ATOM 684 O O . SER A 1 89 ? 51.608 21.096 27.017 1.00 50.28 89 SER A O 1
ATOM 686 N N . LYS A 1 90 ? 52.765 19.320 26.196 1.00 43.75 90 LYS A N 1
ATOM 687 C CA . LYS A 1 90 ? 53.449 18.787 27.408 1.00 43.75 90 LYS A CA 1
ATOM 688 C C . LYS A 1 90 ? 52.507 18.101 28.412 1.00 43.75 90 LYS A C 1
ATOM 690 O O . LYS A 1 90 ? 51.380 18.518 28.588 1.00 43.75 90 LYS A O 1
ATOM 695 N N . GLU A 1 91 ? 52.850 17.005 29.083 1.00 48.16 91 GLU A N 1
ATOM 696 C CA . GLU A 1 91 ? 54.090 16.619 29.764 1.00 48.16 91 GLU A CA 1
ATOM 697 C C . GLU A 1 91 ? 53.988 15.099 30.076 1.00 48.16 91 GLU A C 1
ATOM 699 O O . GLU A 1 91 ? 52.966 14.662 30.589 1.00 48.16 91 GLU A O 1
ATOM 704 N N . LYS A 1 92 ? 55.028 14.333 29.704 1.00 46.34 92 LYS A N 1
ATOM 705 C CA . LYS A 1 92 ? 55.648 13.143 30.347 1.00 46.34 92 LYS A CA 1
ATOM 706 C C . LYS A 1 92 ? 54.796 12.139 31.157 1.00 46.34 92 LYS A C 1
ATOM 708 O O . LYS A 1 92 ? 54.143 12.523 32.112 1.00 46.34 92 LYS A O 1
ATOM 713 N N . GLU A 1 93 ? 54.997 10.837 30.896 1.00 47.88 93 GLU A N 1
ATOM 714 C CA . GLU A 1 93 ? 55.691 9.862 31.784 1.00 47.88 93 GLU A CA 1
ATOM 715 C C . GLU A 1 93 ? 55.458 8.401 31.309 1.00 47.88 93 GLU A C 1
ATOM 717 O O . GLU A 1 93 ? 54.335 8.048 30.962 1.00 47.88 93 GLU A O 1
ATOM 722 N N . ASN A 1 94 ? 56.525 7.575 31.328 1.00 37.38 94 ASN A N 1
ATOM 723 C CA . ASN A 1 94 ? 56.653 6.143 30.947 1.00 37.38 94 ASN A CA 1
ATOM 724 C C . ASN A 1 94 ? 56.528 5.827 29.439 1.00 37.38 94 ASN A C 1
ATOM 726 O O . ASN A 1 94 ? 55.485 6.057 28.842 1.00 37.38 94 ASN A O 1
ATOM 730 N N . VAL A 1 95 ? 57.525 5.281 28.726 1.00 46.91 95 VAL A N 1
ATOM 731 C CA . VAL A 1 95 ? 58.578 4.279 29.025 1.00 46.91 95 VAL A CA 1
ATOM 732 C C . VAL A 1 95 ? 59.808 4.555 28.155 1.00 46.91 95 VAL A C 1
ATOM 734 O O . VAL A 1 95 ? 59.607 5.009 27.005 1.00 46.91 95 VAL A O 1
#

Foldseek 3Di:
DDDCDPVNVVVVVVVVCVVCPPVCVVVVCVVVVVVVVVVVVVVVVVCVVVPPDDPDDDPDDPPPDDPPVVVPPPVPPPPPDPDDDDDDDDDDDDD